Protein AF-A0A7S2CY25-F1 (afdb_monomer_lite)

Foldseek 3Di:
DDDDDDDDPPPPPPPPPPPPDQPQWAAALQPRDIDGVVCQVLFFWFAFQQGDIDGHPADVRLVVCVVPVLVFWDPDQDDDENDQAQPWTAALQPRDTDGAHGPVPWAWIAGHRHYIDTHPDVVSSVVCSVCVVVRGPDGGDNPPNDDPPPD

Secondary structure (DSSP, 8-state):
------------------------EEE-TTT--EEEHHHHTTS-EEEETTS-EEE-SSHHHHHHHHH-SGGGB-SS--S-----TT-EEE-TTT--EEE---GGG-EEEEBGGG-EEEESSHHHHHHHHHSGGGGEEE---GGG-------

Structure (mmCIF, N/CA/C/O backbone):
data_AF-A0A7S2CY25-F1
#
_entry.id   AF-A0A7S2CY25-F1
#
loop_
_atom_site.group_PDB
_atom_site.id
_atom_site.type_symbol
_atom_site.label_atom_id
_atom_site.label_alt_id
_atom_site.label_comp_id
_atom_site.label_asym_id
_atom_site.label_entity_id
_atom_site.label_seq_id
_atom_site.pdbx_PDB_ins_code
_atom_site.Cartn_x
_atom_site.Cartn_y
_atom_site.Cartn_z
_atom_site.occupancy
_atom_site.B_iso_or_equiv
_atom_site.auth_seq_id
_atom_site.auth_comp_id
_atom_site.auth_asym_id
_atom_site.auth_atom_id
_atom_site.pdbx_PDB_model_num
ATOM 1 N N . MET A 1 1 ? 62.016 34.136 18.792 1.00 38.91 1 MET A N 1
ATOM 2 C CA . MET A 1 1 ? 61.450 33.101 19.682 1.00 38.91 1 MET A CA 1
ATOM 3 C C . MET A 1 1 ? 60.192 33.713 20.300 1.00 38.91 1 MET A C 1
ATOM 5 O O . MET A 1 1 ? 60.244 34.215 21.405 1.00 38.91 1 MET A O 1
ATOM 9 N N . SER A 1 2 ? 59.205 34.092 19.483 1.00 43.72 2 SER A N 1
ATOM 10 C CA . SER A 1 2 ? 58.133 33.248 18.914 1.00 43.72 2 SER A CA 1
ATOM 11 C C . SER A 1 2 ? 57.082 32.932 19.983 1.00 43.72 2 SER A C 1
ATOM 13 O O . SER A 1 2 ? 57.141 31.878 20.600 1.00 43.72 2 SER A O 1
ATOM 15 N N . GLY A 1 3 ? 56.188 33.899 20.226 1.00 38.41 3 GLY A N 1
ATOM 16 C CA . GLY A 1 3 ? 55.086 33.815 21.185 1.00 38.41 3 GLY A CA 1
ATOM 17 C C . GLY A 1 3 ? 53.755 33.508 20.496 1.00 38.41 3 GLY A C 1
ATOM 18 O O . GLY A 1 3 ? 53.301 34.264 19.639 1.00 38.41 3 GLY A O 1
ATOM 19 N N . ASP A 1 4 ? 53.204 32.360 20.872 1.00 47.06 4 ASP A N 1
ATOM 20 C CA . ASP A 1 4 ? 51.793 31.993 21.040 1.00 47.06 4 ASP A CA 1
ATOM 21 C C . ASP A 1 4 ? 50.726 32.716 20.199 1.00 47.06 4 ASP A C 1
ATOM 23 O O . ASP A 1 4 ? 50.048 33.642 20.655 1.00 47.06 4 ASP A O 1
ATOM 27 N N . LEU A 1 5 ? 50.471 32.189 18.995 1.00 44.16 5 LEU A N 1
ATOM 28 C CA . LEU A 1 5 ? 49.230 32.458 18.272 1.00 44.16 5 LEU A CA 1
ATOM 29 C C . LEU A 1 5 ? 48.156 31.457 18.716 1.00 44.16 5 LEU A C 1
ATOM 31 O O . LEU A 1 5 ? 48.218 30.258 18.446 1.00 44.16 5 LEU A O 1
ATOM 35 N N . ARG A 1 6 ? 47.194 31.997 19.459 1.00 47.72 6 ARG A N 1
ATOM 36 C CA . ARG A 1 6 ? 46.070 31.312 20.092 1.00 47.72 6 ARG A CA 1
ATOM 37 C C . ARG A 1 6 ? 45.224 30.540 19.079 1.00 47.72 6 ARG A C 1
ATOM 39 O O . ARG A 1 6 ? 44.933 31.008 17.983 1.00 47.72 6 ARG A O 1
ATOM 46 N N . ALA A 1 7 ? 44.808 29.367 19.538 1.00 46.19 7 ALA A N 1
ATOM 47 C CA . ALA A 1 7 ? 43.938 28.407 18.890 1.00 46.19 7 ALA A CA 1
ATOM 48 C C . ALA A 1 7 ? 42.680 29.023 18.254 1.00 46.19 7 ALA A C 1
ATOM 50 O O . ALA A 1 7 ? 41.879 29.665 18.931 1.00 46.19 7 ALA A O 1
ATOM 51 N N . LEU A 1 8 ? 42.450 28.696 16.982 1.00 43.62 8 LEU A N 1
ATOM 52 C CA . LEU A 1 8 ? 41.109 28.565 16.419 1.00 43.62 8 LEU A CA 1
ATOM 53 C C . LEU A 1 8 ? 40.929 27.106 15.991 1.00 43.62 8 LEU A C 1
ATOM 55 O O . LEU A 1 8 ? 41.288 26.706 14.887 1.00 43.62 8 LEU A O 1
ATOM 59 N N . VAL A 1 9 ? 40.380 26.297 16.894 1.00 41.22 9 VAL A N 1
ATOM 60 C CA . VAL A 1 9 ? 39.799 25.001 16.539 1.00 41.22 9 VAL A CA 1
ATOM 61 C C . VAL A 1 9 ? 38.407 25.300 15.983 1.00 41.22 9 VAL A C 1
ATOM 63 O O . VAL A 1 9 ? 37.452 25.454 16.741 1.00 41.22 9 VAL A O 1
ATOM 66 N N . LEU A 1 10 ? 38.285 25.439 14.658 1.00 45.78 10 LEU A N 1
ATOM 67 C CA . LEU A 1 10 ? 36.980 25.378 13.998 1.00 45.78 10 LEU A CA 1
ATOM 68 C C . LEU A 1 10 ? 36.515 23.917 14.009 1.00 45.78 10 LEU A C 1
ATOM 70 O O . LEU A 1 10 ? 36.853 23.133 13.125 1.00 45.78 10 LEU A O 1
ATOM 74 N N . ALA A 1 11 ? 35.734 23.550 15.021 1.00 52.34 11 ALA A N 1
ATOM 75 C CA . ALA A 1 11 ? 34.939 22.332 14.991 1.00 52.34 11 ALA A CA 1
ATOM 76 C C . ALA A 1 11 ? 33.768 22.542 14.016 1.00 52.34 11 ALA A C 1
ATOM 78 O O . ALA A 1 11 ? 32.742 23.125 14.365 1.00 52.34 11 ALA A O 1
ATOM 79 N N . ALA A 1 12 ? 33.936 22.095 12.771 1.00 52.88 12 ALA A N 1
ATOM 80 C CA . ALA A 1 12 ? 32.846 21.980 11.812 1.00 52.88 12 ALA A CA 1
ATOM 81 C C . ALA A 1 12 ? 31.935 20.822 12.243 1.00 52.88 12 ALA A C 1
ATOM 83 O O . ALA A 1 12 ? 32.193 19.655 11.947 1.00 52.88 12 ALA A O 1
ATOM 84 N N . VAL A 1 13 ? 30.876 21.142 12.985 1.00 52.03 13 VAL A N 1
ATOM 85 C CA . VAL A 1 13 ? 29.804 20.193 13.286 1.00 52.03 13 VAL A CA 1
ATOM 86 C C . VAL A 1 13 ? 28.979 20.045 12.009 1.00 52.03 13 VAL A C 1
ATOM 88 O O . VAL A 1 13 ? 28.122 20.875 11.708 1.00 52.03 13 VAL A O 1
ATOM 91 N N . ILE A 1 14 ? 29.281 19.021 11.209 1.00 57.94 14 ILE A N 1
ATOM 92 C CA . ILE A 1 14 ? 28.450 18.632 10.067 1.00 57.94 14 ILE A CA 1
ATOM 93 C C . ILE A 1 14 ? 27.156 18.057 10.649 1.00 57.94 14 ILE A C 1
ATOM 95 O O . ILE A 1 14 ? 27.073 16.883 11.007 1.00 57.94 14 ILE A O 1
ATOM 99 N N . GLY A 1 15 ? 26.155 18.920 10.805 1.00 45.75 15 GLY A N 1
ATOM 100 C CA . GLY A 1 15 ? 24.792 18.510 11.101 1.00 45.75 15 GLY A CA 1
ATOM 101 C C . GLY A 1 15 ? 24.239 17.740 9.908 1.00 45.75 15 GLY A C 1
ATOM 102 O O . GLY A 1 15 ? 23.987 18.319 8.853 1.00 45.75 15 GLY A O 1
ATOM 103 N N . VAL A 1 16 ? 24.049 16.432 10.067 1.00 47.84 16 VAL A N 1
ATOM 104 C CA . VAL A 1 16 ? 23.266 15.630 9.126 1.00 47.84 16 VAL A CA 1
ATOM 105 C C . VAL A 1 16 ? 21.807 16.030 9.319 1.00 47.84 16 VAL A C 1
ATOM 107 O O . VAL A 1 16 ? 21.123 15.544 10.218 1.00 47.84 16 VAL A O 1
ATOM 110 N N . ALA A 1 17 ? 21.338 16.967 8.499 1.00 44.78 17 ALA A N 1
ATOM 111 C CA . ALA A 1 17 ? 19.923 17.259 8.376 1.00 44.78 17 ALA A CA 1
ATOM 112 C C . ALA A 1 17 ? 19.249 16.044 7.725 1.00 44.78 17 ALA A C 1
ATOM 114 O O . ALA A 1 17 ? 19.304 15.860 6.510 1.00 44.78 17 ALA A O 1
ATOM 115 N N . ALA A 1 18 ? 18.628 15.192 8.541 1.00 41.91 18 ALA A N 1
ATOM 116 C CA . ALA A 1 18 ? 17.629 14.253 8.060 1.00 41.91 18 ALA A CA 1
ATOM 117 C C . ALA A 1 18 ? 16.462 15.082 7.512 1.00 41.91 18 ALA A C 1
ATOM 119 O O . ALA A 1 18 ? 15.620 15.575 8.264 1.00 41.91 18 ALA A O 1
ATOM 120 N N . ALA A 1 19 ? 16.455 15.297 6.198 1.00 37.28 19 ALA A N 1
ATOM 121 C CA . ALA A 1 19 ? 15.322 15.876 5.508 1.00 37.28 19 ALA A CA 1
ATOM 122 C C . ALA A 1 19 ? 14.128 14.931 5.692 1.00 37.28 19 ALA A C 1
ATOM 124 O O . ALA A 1 19 ? 14.025 13.895 5.037 1.00 37.28 19 ALA A O 1
ATOM 125 N N . ALA A 1 20 ? 13.224 15.291 6.600 1.00 39.16 20 ALA A N 1
ATOM 126 C CA . ALA A 1 20 ? 11.864 14.778 6.630 1.00 39.16 20 ALA A CA 1
ATOM 127 C C . ALA A 1 20 ? 11.131 15.332 5.397 1.00 39.16 20 ALA A C 1
ATOM 129 O O . ALA A 1 20 ? 10.371 16.295 5.476 1.00 39.16 20 ALA A O 1
ATOM 130 N N . GLY A 1 21 ? 11.458 14.783 4.227 1.00 38.16 21 GLY A N 1
ATOM 131 C CA . GLY A 1 21 ? 10.812 15.122 2.970 1.00 38.16 21 GLY A CA 1
ATOM 132 C C . GLY A 1 21 ? 9.381 14.602 2.976 1.00 38.16 21 GLY A C 1
ATOM 133 O O . GLY A 1 21 ? 9.131 13.443 3.305 1.00 38.16 21 GLY A O 1
ATOM 134 N N . SER A 1 22 ? 8.431 15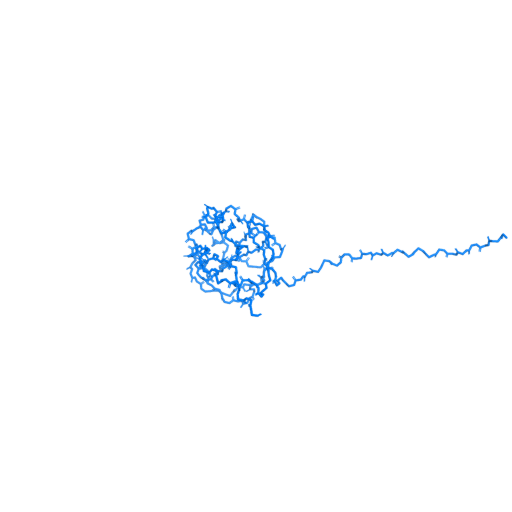.453 2.600 1.00 45.25 22 SER A N 1
ATOM 135 C CA . SER A 1 22 ? 7.139 15.018 2.072 1.00 45.25 22 SER A CA 1
ATOM 136 C C . SER A 1 22 ? 7.405 14.009 0.968 1.00 45.25 22 SER A C 1
ATOM 138 O O . SER A 1 22 ? 8.038 14.350 -0.028 1.00 45.25 22 SER A O 1
ATOM 140 N N . VAL A 1 23 ? 6.986 12.765 1.162 1.00 52.84 23 VAL A N 1
ATOM 141 C CA . VAL A 1 23 ? 7.374 11.700 0.241 1.00 52.84 23 VAL A CA 1
ATOM 142 C C . VAL A 1 23 ? 6.529 11.740 -1.012 1.00 52.84 23 VAL A C 1
ATOM 144 O O . VAL A 1 23 ? 5.470 11.134 -1.128 1.00 52.84 23 VAL A O 1
ATOM 147 N N . SER A 1 24 ? 7.047 12.518 -1.953 1.00 60.12 24 SER A N 1
ATOM 148 C CA . SER A 1 24 ? 6.731 12.489 -3.376 1.00 60.12 24 SER A CA 1
ATOM 149 C C . SER A 1 24 ? 7.210 11.208 -4.056 1.00 60.12 24 SER A C 1
ATOM 151 O O . SER A 1 24 ? 7.001 11.053 -5.256 1.00 60.12 24 SER A O 1
ATOM 153 N N . ASP A 1 25 ? 7.865 10.327 -3.298 1.00 79.69 25 ASP A N 1
ATOM 154 C CA . ASP A 1 25 ? 8.584 9.175 -3.794 1.00 79.69 25 ASP A CA 1
ATOM 155 C C . ASP A 1 25 ? 8.004 7.905 -3.166 1.00 79.69 25 ASP A C 1
ATOM 157 O O . ASP A 1 25 ? 7.832 7.785 -1.950 1.00 79.69 25 ASP A O 1
ATOM 161 N N . TRP A 1 26 ? 7.698 6.944 -4.023 1.00 86.88 26 TRP A N 1
ATOM 162 C CA . TRP A 1 26 ? 7.213 5.617 -3.688 1.00 86.88 26 TRP A CA 1
ATOM 163 C C . TRP A 1 26 ? 8.283 4.599 -4.057 1.00 86.88 26 TRP A C 1
ATOM 165 O O . TRP A 1 26 ? 9.076 4.819 -4.967 1.00 86.88 26 TRP A O 1
ATOM 175 N N . GLN A 1 27 ? 8.284 3.455 -3.381 1.00 90.44 27 GLN A N 1
ATOM 176 C CA . GLN A 1 27 ? 9.248 2.397 -3.654 1.00 90.44 27 GLN A CA 1
ATOM 177 C C . GLN A 1 27 ? 8.564 1.064 -3.929 1.00 90.44 27 GLN A C 1
ATOM 179 O O . GLN A 1 27 ? 7.564 0.708 -3.297 1.00 90.44 27 GLN A O 1
ATOM 184 N N . CYS A 1 28 ? 9.111 0.305 -4.876 1.00 91.69 28 CYS A N 1
ATOM 185 C CA . CYS A 1 28 ? 8.579 -0.997 -5.246 1.00 91.69 28 CYS A CA 1
ATOM 186 C C . CYS A 1 28 ? 8.726 -1.982 -4.071 1.00 91.69 28 CYS A C 1
ATOM 188 O O . CYS A 1 28 ? 9.850 -2.204 -3.624 1.00 91.69 28 CYS A O 1
ATOM 190 N N . PRO A 1 29 ? 7.655 -2.678 -3.646 1.00 92.69 29 PRO A N 1
ATOM 191 C CA . PRO A 1 29 ? 7.714 -3.657 -2.558 1.00 92.69 29 PRO A CA 1
ATOM 192 C C . PRO A 1 29 ? 8.653 -4.838 -2.796 1.00 92.69 29 PRO A C 1
ATOM 194 O O . PRO A 1 29 ? 9.059 -5.517 -1.857 1.00 92.69 29 PRO A O 1
ATOM 197 N N . VAL A 1 30 ? 8.948 -5.125 -4.063 1.00 93.56 30 VAL A N 1
ATOM 198 C CA . VAL A 1 30 ? 9.695 -6.317 -4.466 1.00 93.56 30 VAL A CA 1
ATOM 199 C C . VAL A 1 30 ? 11.194 -6.044 -4.549 1.00 93.56 30 VAL A C 1
ATOM 201 O O . VAL A 1 30 ? 11.981 -6.912 -4.179 1.00 93.56 30 VAL A O 1
ATOM 204 N N . CYS A 1 31 ? 11.594 -4.880 -5.067 1.00 90.75 31 CYS A N 1
ATOM 205 C CA . CYS A 1 31 ? 12.996 -4.568 -5.367 1.00 90.75 31 CYS A CA 1
ATOM 206 C C . CYS A 1 31 ? 13.501 -3.243 -4.780 1.00 90.75 31 CYS A C 1
ATOM 208 O O . CYS A 1 31 ? 14.680 -2.942 -4.934 1.00 90.75 31 CYS A O 1
ATOM 210 N N . GLY A 1 32 ? 12.640 -2.435 -4.155 1.00 89.56 32 GLY A N 1
ATOM 211 C CA . GLY A 1 32 ? 13.011 -1.137 -3.587 1.00 89.56 32 GLY A CA 1
ATOM 212 C C . GLY A 1 32 ? 13.249 -0.020 -4.607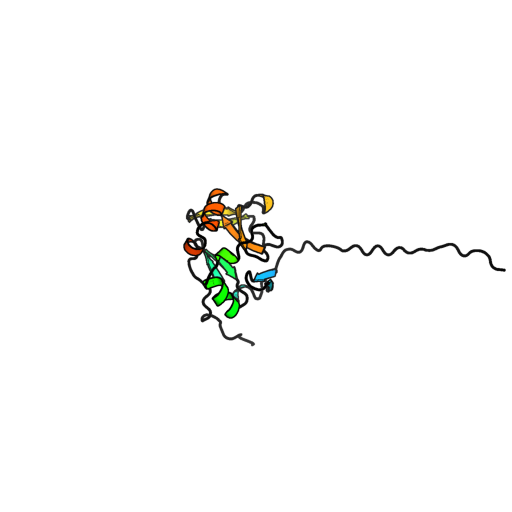 1.00 89.56 32 GLY A C 1
ATOM 213 O O . GLY A 1 32 ? 13.656 1.066 -4.209 1.00 89.56 32 GLY A O 1
ATOM 214 N N . MET A 1 33 ? 12.990 -0.248 -5.902 1.00 88.44 33 MET A N 1
ATOM 215 C CA . MET A 1 33 ? 13.081 0.797 -6.930 1.00 88.44 33 MET A CA 1
ATOM 216 C C . MET A 1 33 ? 12.199 1.988 -6.556 1.00 88.44 33 MET A C 1
ATOM 218 O O . MET A 1 33 ? 11.001 1.806 -6.346 1.00 88.44 33 MET A O 1
ATOM 222 N N . THR A 1 34 ? 12.790 3.180 -6.512 1.00 88.31 34 THR A N 1
ATOM 223 C CA . THR A 1 34 ? 12.093 4.437 -6.228 1.00 88.31 34 THR A CA 1
ATOM 224 C C . THR A 1 34 ? 11.491 5.031 -7.501 1.00 88.31 34 THR A C 1
ATOM 226 O O . THR A 1 34 ? 12.140 5.060 -8.544 1.00 88.31 34 THR A O 1
ATOM 229 N N . PHE A 1 35 ? 10.271 5.541 -7.406 1.00 84.75 35 PHE A N 1
ATOM 230 C CA . PHE A 1 35 ? 9.568 6.295 -8.441 1.00 84.75 35 PHE A CA 1
ATOM 231 C C . PHE A 1 35 ? 8.894 7.508 -7.804 1.00 84.75 35 PHE A C 1
ATOM 233 O O . PHE A 1 35 ? 8.562 7.491 -6.623 1.00 84.75 35 PHE A O 1
ATOM 240 N N . ASN A 1 36 ? 8.715 8.568 -8.582 1.00 84.44 36 ASN A N 1
ATOM 241 C CA . ASN A 1 36 ? 8.140 9.823 -8.109 1.00 84.44 36 ASN A CA 1
ATOM 242 C C . ASN A 1 36 ? 6.705 9.989 -8.627 1.00 84.44 36 ASN A C 1
ATOM 244 O O . ASN A 1 36 ? 6.183 9.131 -9.340 1.00 84.44 36 ASN A O 1
ATOM 248 N N . ALA A 1 37 ? 6.066 11.109 -8.292 1.00 82.19 37 ALA A N 1
ATOM 249 C CA . ALA A 1 37 ? 4.672 11.356 -8.668 1.00 82.19 37 ALA A CA 1
ATOM 250 C C . ALA A 1 37 ? 4.468 11.388 -10.185 1.00 82.19 37 ALA A C 1
ATOM 252 O O . ALA A 1 37 ? 3.454 10.900 -10.673 1.00 82.19 37 ALA A O 1
ATOM 253 N N . SER A 1 38 ? 5.451 11.898 -10.928 1.00 81.38 38 SER A N 1
ATOM 254 C CA . SER A 1 38 ? 5.402 11.990 -12.388 1.00 81.38 38 SER A CA 1
ATOM 255 C C . SER A 1 38 ? 5.510 10.633 -13.082 1.00 81.38 38 SER A C 1
ATOM 257 O O . SER A 1 38 ? 5.144 10.527 -14.248 1.00 81.38 38 SER A O 1
ATOM 259 N N . SER A 1 39 ? 6.026 9.606 -12.400 1.00 78.50 39 SER A N 1
ATOM 260 C CA . SER A 1 39 ? 6.154 8.257 -12.955 1.00 78.50 39 SER A CA 1
ATOM 261 C C . SER A 1 39 ? 5.262 7.219 -12.281 1.00 78.50 39 SER A C 1
ATOM 263 O O . SER A 1 39 ? 5.209 6.096 -12.771 1.00 78.50 39 SER A O 1
ATOM 265 N N . TYR A 1 40 ? 4.538 7.559 -11.207 1.00 82.19 40 TYR A N 1
ATOM 266 C CA . TYR A 1 40 ? 3.711 6.616 -10.445 1.00 82.19 40 TYR A CA 1
ATOM 267 C C . TYR A 1 40 ? 2.710 5.865 -11.332 1.00 82.19 40 TYR A C 1
ATOM 269 O O . TYR A 1 40 ? 2.722 4.637 -11.327 1.00 82.19 40 TYR A O 1
ATOM 277 N N . ASP A 1 41 ? 1.929 6.595 -12.133 1.00 81.81 41 ASP A N 1
ATOM 278 C CA . ASP A 1 41 ? 0.865 6.035 -12.984 1.00 81.81 41 ASP A CA 1
ATOM 279 C C . ASP A 1 41 ? 1.396 5.240 -14.192 1.00 81.81 41 ASP A C 1
ATOM 281 O O . ASP A 1 41 ? 0.670 4.444 -14.785 1.00 81.81 41 ASP A O 1
ATOM 285 N N . SER A 1 42 ? 2.670 5.429 -14.555 1.00 81.38 42 SER A N 1
ATOM 286 C CA . SER A 1 42 ? 3.330 4.693 -15.644 1.00 81.38 42 SER A CA 1
ATOM 287 C C . SER A 1 42 ? 3.805 3.300 -15.220 1.00 81.38 42 SER A C 1
ATOM 289 O O . SER A 1 42 ? 4.289 2.531 -16.051 1.00 81.38 42 SER A O 1
ATOM 291 N N . HIS A 1 43 ? 3.712 2.971 -13.930 1.00 85.06 43 HIS A N 1
ATOM 292 C CA . HIS A 1 43 ? 4.113 1.677 -13.397 1.00 85.06 43 HIS A CA 1
ATOM 293 C C . HIS A 1 43 ? 2.912 0.734 -13.258 1.00 85.06 43 HIS A C 1
ATOM 295 O O . HIS A 1 43 ? 1.788 1.164 -13.014 1.00 85.06 43 HIS A O 1
ATOM 301 N N . PRO A 1 44 ? 3.120 -0.588 -13.352 1.00 87.06 44 PRO A N 1
ATOM 302 C CA . PRO A 1 44 ? 2.043 -1.541 -13.144 1.00 87.06 44 PRO A CA 1
ATOM 303 C C . PRO A 1 44 ? 1.508 -1.481 -11.703 1.00 87.06 44 PRO A C 1
ATOM 305 O O . PRO A 1 44 ? 2.270 -1.559 -10.735 1.00 87.06 44 PRO A O 1
ATOM 308 N N . HIS A 1 45 ? 0.183 -1.399 -11.554 1.00 89.06 45 HIS A N 1
ATOM 309 C CA . HIS A 1 45 ? -0.480 -1.263 -10.255 1.00 89.06 45 HIS A CA 1
ATOM 310 C C . HIS A 1 45 ? -1.203 -2.528 -9.804 1.00 89.06 45 HIS A C 1
ATOM 312 O O . HIS A 1 45 ? -1.927 -3.162 -10.567 1.00 89.06 45 HIS A O 1
ATOM 318 N N . VAL A 1 46 ? -1.100 -2.828 -8.510 1.00 92.12 46 VAL A N 1
ATOM 319 C CA . VAL A 1 46 ? -2.044 -3.728 -7.839 1.00 92.12 46 VAL A CA 1
ATOM 320 C C . VAL A 1 46 ? -3.235 -2.885 -7.401 1.00 92.12 46 VAL A C 1
ATOM 322 O O . VAL A 1 46 ? -3.059 -1.894 -6.689 1.00 92.12 46 VAL A O 1
ATOM 325 N N . VAL A 1 47 ? -4.444 -3.278 -7.794 1.00 92.25 47 VAL A N 1
ATOM 326 C CA . VAL A 1 47 ? -5.684 -2.598 -7.409 1.00 92.25 47 VAL A CA 1
ATOM 327 C C . VAL A 1 47 ? -6.371 -3.391 -6.314 1.00 92.25 47 VAL A C 1
ATOM 329 O O . VAL A 1 47 ? -6.717 -4.558 -6.500 1.00 92.25 47 VAL A O 1
ATOM 332 N N . PHE A 1 48 ? -6.628 -2.742 -5.187 1.00 93.38 48 PHE A N 1
ATOM 333 C CA . PHE A 1 48 ? -7.380 -3.309 -4.077 1.00 93.38 48 PHE A CA 1
ATOM 334 C C . PHE A 1 48 ? -8.868 -2.974 -4.189 1.00 93.38 48 PHE A C 1
ATOM 336 O O . PHE A 1 48 ? -9.284 -1.999 -4.830 1.00 93.38 48 PHE A O 1
ATOM 343 N N . VAL A 1 49 ? -9.695 -3.778 -3.524 1.00 91.12 49 VAL A N 1
ATOM 344 C CA . VAL A 1 49 ? -11.091 -3.420 -3.252 1.00 91.12 49 VAL A CA 1
ATOM 345 C C . VAL A 1 49 ? -11.123 -2.025 -2.609 1.00 91.12 49 VAL A C 1
ATOM 347 O O . VAL A 1 49 ? -10.259 -1.668 -1.814 1.00 91.12 49 VAL A O 1
ATOM 350 N N . GLY A 1 50 ? -12.074 -1.184 -3.015 1.00 89.00 50 GLY A N 1
ATOM 351 C CA . GLY A 1 50 ? -12.094 0.224 -2.606 1.00 89.00 50 GLY A CA 1
ATOM 352 C C . GLY A 1 50 ? -11.191 1.155 -3.431 1.00 89.00 50 GLY A C 1
ATOM 353 O O . GLY A 1 50 ? -11.109 2.339 -3.108 1.00 89.00 50 GLY A O 1
ATOM 354 N N . ARG A 1 51 ? -10.586 0.655 -4.524 1.00 89.75 51 ARG A N 1
ATOM 355 C CA . ARG A 1 51 ? -9.800 1.411 -5.529 1.00 89.75 51 ARG A CA 1
ATOM 356 C C . ARG A 1 51 ? -8.482 2.003 -5.025 1.00 89.75 51 ARG A C 1
ATOM 358 O O . ARG A 1 51 ? -7.909 2.861 -5.686 1.00 89.75 51 ARG A O 1
ATOM 365 N N . GLN A 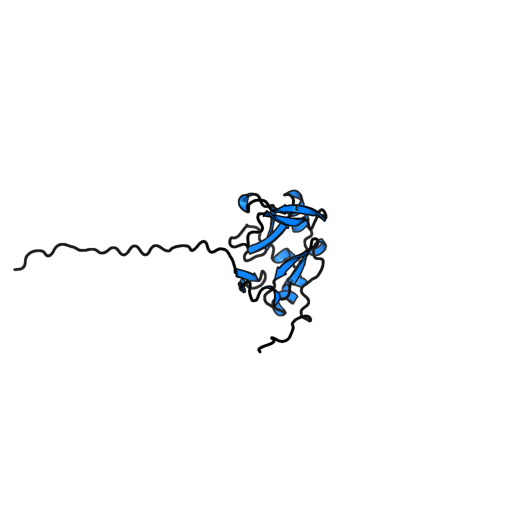1 52 ? -7.991 1.551 -3.877 1.00 92.88 52 GLN A N 1
ATOM 366 C CA . GLN A 1 52 ? -6.636 1.884 -3.449 1.00 92.88 52 GLN A CA 1
ATOM 367 C C . GLN A 1 52 ? -5.627 1.079 -4.271 1.00 92.88 52 GLN A C 1
ATOM 369 O O . GLN A 1 52 ? -5.908 -0.060 -4.649 1.00 92.88 52 GLN A O 1
ATOM 374 N N . THR A 1 53 ? -4.465 1.661 -4.547 1.00 92.25 53 THR A N 1
ATOM 375 C CA . THR A 1 53 ? -3.437 1.054 -5.396 1.00 92.25 53 THR A CA 1
ATOM 376 C C . THR A 1 53 ? -2.059 1.120 -4.750 1.00 92.25 53 THR A C 1
ATOM 378 O O . THR A 1 53 ? -1.774 1.998 -3.934 1.00 92.25 53 THR A O 1
ATOM 381 N N . ILE A 1 54 ? -1.198 0.176 -5.128 1.00 91.88 54 ILE A N 1
ATOM 382 C CA . ILE A 1 54 ? 0.260 0.274 -4.959 1.00 91.88 54 ILE A CA 1
ATOM 383 C C . ILE A 1 54 ? 0.904 0.075 -6.327 1.00 91.88 54 ILE A C 1
ATOM 385 O O . ILE A 1 54 ? 0.380 -0.692 -7.138 1.00 91.88 54 ILE A O 1
ATOM 389 N N . ALA A 1 55 ? 2.020 0.747 -6.595 1.00 90.81 55 ALA A N 1
ATOM 390 C CA . ALA A 1 55 ? 2.759 0.564 -7.842 1.00 90.81 55 ALA A CA 1
ATOM 391 C C . ALA A 1 55 ? 3.904 -0.438 -7.672 1.00 90.81 55 ALA A C 1
ATOM 393 O O . ALA A 1 55 ? 4.519 -0.550 -6.604 1.00 90.81 55 ALA A O 1
ATOM 394 N N . ILE A 1 56 ? 4.197 -1.167 -8.739 1.00 91.56 56 ILE A N 1
ATOM 395 C CA . ILE A 1 56 ? 5.255 -2.166 -8.821 1.00 91.56 56 ILE A CA 1
ATOM 396 C C . ILE A 1 56 ? 6.259 -1.706 -9.879 1.00 91.56 56 ILE A C 1
ATOM 398 O O . ILE A 1 56 ? 5.866 -1.263 -10.943 1.00 91.56 56 ILE A O 1
ATOM 402 N N . GLY A 1 57 ? 7.561 -1.843 -9.625 1.00 87.81 57 GLY A N 1
ATOM 403 C CA . GLY A 1 57 ? 8.629 -1.286 -10.469 1.00 87.81 57 GLY A CA 1
ATOM 404 C C . GLY A 1 57 ? 8.801 -1.910 -11.865 1.00 87.81 57 GLY A C 1
ATOM 405 O O . GLY A 1 57 ? 9.853 -1.738 -12.462 1.00 87.81 57 GLY A O 1
ATOM 406 N N . GLY A 1 58 ? 7.837 -2.691 -12.368 1.00 85.31 58 GLY A N 1
ATOM 407 C CA . GLY A 1 58 ? 7.876 -3.301 -13.704 1.00 85.31 58 GLY A CA 1
ATOM 408 C C . GLY A 1 58 ? 7.500 -4.786 -13.739 1.00 85.31 58 GLY A C 1
ATOM 409 O O . GLY A 1 58 ? 7.197 -5.395 -12.709 1.00 85.31 58 GLY A O 1
ATOM 410 N N . GLU A 1 59 ? 7.546 -5.386 -14.932 1.00 83.00 59 GLU A N 1
ATOM 411 C CA . GLU A 1 59 ? 7.028 -6.737 -15.215 1.00 83.00 59 GLU A CA 1
ATOM 412 C C . GLU A 1 59 ? 7.659 -7.838 -14.352 1.00 83.00 59 GLU A C 1
ATOM 414 O O . GLU A 1 59 ? 6.956 -8.663 -13.768 1.00 83.00 59 GLU A O 1
ATOM 419 N N . GLY A 1 60 ? 8.988 -7.834 -14.209 1.00 87.19 60 GLY A N 1
ATOM 420 C CA . GLY A 1 60 ? 9.691 -8.836 -13.401 1.00 87.19 60 GLY A CA 1
ATOM 421 C C . GLY A 1 60 ? 9.310 -8.773 -11.918 1.00 87.19 60 GLY A C 1
ATOM 422 O O . GLY A 1 60 ? 9.258 -9.801 -11.237 1.00 87.19 60 GLY A O 1
ATOM 423 N N . CYS A 1 61 ? 8.997 -7.577 -11.414 1.00 91.25 61 CYS A N 1
ATOM 424 C CA . CYS A 1 61 ? 8.496 -7.397 -10.055 1.00 91.25 61 CYS A CA 1
ATOM 425 C C . CYS A 1 61 ? 7.015 -7.772 -9.955 1.00 91.25 61 CYS A C 1
ATOM 427 O O . CYS A 1 61 ? 6.631 -8.422 -8.985 1.00 91.25 61 CYS A O 1
ATOM 429 N N . ALA A 1 62 ? 6.207 -7.452 -10.970 1.00 89.75 62 ALA A N 1
ATOM 430 C CA . ALA A 1 62 ? 4.801 -7.842 -11.040 1.00 89.75 62 ALA A CA 1
ATOM 431 C C . ALA A 1 62 ? 4.649 -9.369 -11.019 1.00 89.75 62 ALA A C 1
ATOM 433 O O . ALA A 1 62 ? 3.894 -9.901 -10.211 1.00 89.75 62 ALA A O 1
ATOM 434 N N . ALA A 1 63 ? 5.444 -10.096 -11.808 1.00 89.56 63 ALA A N 1
ATOM 435 C CA . ALA A 1 63 ? 5.429 -11.557 -11.823 1.00 89.56 63 ALA A CA 1
ATOM 436 C C . ALA A 1 63 ? 5.792 -12.170 -10.458 1.00 89.56 63 ALA A C 1
ATOM 438 O O . ALA A 1 63 ? 5.199 -13.168 -10.049 1.00 89.56 63 ALA A O 1
ATOM 439 N N . LYS A 1 64 ? 6.754 -11.579 -9.736 1.00 91.25 64 LYS A N 1
ATOM 440 C CA . LYS A 1 64 ? 7.130 -12.019 -8.382 1.00 91.25 64 LYS A CA 1
ATOM 441 C C . LYS A 1 64 ? 6.039 -11.707 -7.358 1.00 91.25 64 LYS A C 1
ATOM 443 O O . LYS A 1 64 ? 5.693 -12.583 -6.571 1.00 91.25 64 LYS A O 1
ATOM 448 N N . PHE A 1 65 ? 5.471 -10.503 -7.408 1.00 92.31 65 PHE A N 1
ATOM 449 C CA . PHE A 1 65 ? 4.379 -10.092 -6.530 1.00 92.31 65 PHE A CA 1
ATOM 450 C C . PHE A 1 65 ? 3.140 -10.971 -6.727 1.00 92.31 65 PHE A C 1
ATOM 452 O O . PHE A 1 65 ? 2.584 -11.463 -5.756 1.00 92.31 65 PHE A O 1
ATOM 459 N N . ASN A 1 66 ? 2.757 -11.250 -7.974 1.00 90.00 66 ASN A N 1
ATOM 460 C CA . ASN A 1 66 ? 1.571 -12.045 -8.304 1.00 90.00 66 ASN A CA 1
ATOM 461 C C . ASN A 1 66 ? 1.646 -13.494 -7.798 1.00 90.00 66 ASN A C 1
ATOM 463 O O . ASN A 1 66 ? 0.605 -14.106 -7.573 1.00 90.00 66 ASN A O 1
ATOM 467 N N . LYS A 1 67 ? 2.854 -14.047 -7.619 1.00 92.06 67 LYS A N 1
ATOM 468 C CA . LYS A 1 67 ? 3.041 -15.398 -7.065 1.00 92.06 67 LYS A CA 1
ATOM 469 C C . LYS A 1 67 ? 2.718 -15.466 -5.577 1.00 92.06 67 LYS A C 1
ATOM 471 O O . LYS A 1 67 ? 2.121 -16.442 -5.141 1.00 92.06 67 LYS A O 1
ATOM 476 N N . ASP A 1 68 ? 3.142 -14.461 -4.817 1.00 92.44 68 ASP A N 1
ATOM 477 C CA . ASP A 1 68 ? 2.930 -14.403 -3.371 1.00 92.44 68 ASP A CA 1
ATOM 478 C C . ASP A 1 68 ? 2.945 -12.944 -2.872 1.00 92.44 68 ASP A C 1
ATOM 480 O O . ASP A 1 68 ? 3.986 -12.439 -2.439 1.00 92.44 68 ASP A O 1
ATOM 484 N N . PRO A 1 69 ? 1.799 -12.239 -2.939 1.00 92.56 69 PRO A N 1
ATOM 485 C CA . PRO A 1 69 ? 1.692 -10.849 -2.495 1.00 92.56 69 PRO A CA 1
ATOM 486 C C . PRO A 1 69 ? 1.992 -10.669 -1.003 1.00 92.56 69 PRO A C 1
ATOM 488 O O . PRO A 1 69 ? 2.576 -9.663 -0.594 1.00 92.56 69 PRO A O 1
ATOM 491 N N . SER A 1 70 ? 1.584 -11.644 -0.185 1.00 93.50 70 SER A N 1
ATOM 492 C CA . SER A 1 70 ? 1.659 -11.581 1.277 1.00 93.50 70 SER A CA 1
ATOM 493 C C . SER A 1 70 ? 3.100 -11.573 1.779 1.00 93.50 70 SER A C 1
ATOM 495 O O . SER A 1 70 ? 3.385 -10.934 2.789 1.00 93.50 70 SER A O 1
ATOM 497 N N . LYS A 1 71 ? 4.026 -12.196 1.040 1.00 94.56 71 LYS A N 1
ATOM 498 C CA . LYS A 1 71 ? 5.469 -12.168 1.327 1.00 94.56 71 LYS A CA 1
ATOM 499 C C . LYS A 1 71 ? 6.070 -10.758 1.376 1.00 94.56 71 LYS A C 1
ATOM 501 O O . LYS A 1 71 ? 7.126 -10.562 1.974 1.00 94.56 71 LYS A O 1
ATOM 506 N N . TYR A 1 72 ? 5.432 -9.788 0.728 1.00 94.00 72 TYR A N 1
ATOM 507 C CA . TYR A 1 72 ? 5.918 -8.410 0.655 1.00 94.00 72 TYR A CA 1
ATOM 508 C C . TYR A 1 72 ? 5.269 -7.487 1.683 1.00 94.00 72 TYR A C 1
ATOM 510 O O . TYR A 1 72 ? 5.521 -6.282 1.647 1.00 94.00 72 TYR A O 1
ATOM 518 N N . LEU A 1 73 ? 4.431 -8.017 2.577 1.00 94.06 73 LEU A N 1
ATOM 519 C CA . LEU A 1 73 ? 3.944 -7.266 3.725 1.00 94.06 73 LEU A CA 1
ATOM 520 C C . LEU A 1 73 ? 5.097 -6.994 4.687 1.00 94.06 73 LEU A C 1
ATOM 522 O O . LEU A 1 73 ? 5.911 -7.869 4.965 1.00 94.06 73 LEU A O 1
ATOM 526 N N . SER A 1 74 ? 5.138 -5.774 5.209 1.00 91.19 74 SER A N 1
ATOM 527 C CA . SER A 1 74 ? 6.080 -5.407 6.252 1.00 91.19 74 SER A CA 1
ATOM 528 C C . SER A 1 74 ? 5.469 -5.668 7.627 1.00 91.19 74 SER A C 1
ATOM 530 O O . SER A 1 74 ? 4.325 -5.283 7.911 1.00 91.19 74 SER A O 1
ATOM 532 N N . ASP A 1 75 ? 6.246 -6.308 8.496 1.00 83.62 75 ASP A N 1
ATOM 533 C CA . ASP A 1 75 ? 5.862 -6.540 9.890 1.00 83.62 75 ASP A CA 1
ATOM 534 C C . ASP A 1 75 ? 5.968 -5.268 10.738 1.00 83.62 75 ASP A C 1
ATOM 536 O O . ASP A 1 75 ? 5.220 -5.100 11.704 1.00 83.62 75 ASP A O 1
ATOM 540 N N . THR A 1 76 ? 6.827 -4.336 10.320 1.00 81.38 76 THR A N 1
ATOM 541 C CA . THR A 1 76 ? 7.072 -3.058 10.991 1.00 81.38 76 THR A CA 1
ATOM 542 C C . THR A 1 76 ? 6.657 -1.911 10.087 1.00 81.38 76 THR A C 1
ATOM 544 O O . THR A 1 76 ? 6.928 -1.925 8.891 1.00 81.38 76 THR A O 1
ATOM 547 N N . ALA A 1 77 ? 6.021 -0.886 10.655 1.00 78.88 77 ALA A N 1
ATOM 548 C CA . ALA A 1 77 ? 5.728 0.314 9.890 1.00 78.88 77 ALA A CA 1
ATOM 549 C C . ALA A 1 77 ? 7.029 1.091 9.607 1.00 78.88 77 ALA A C 1
ATOM 551 O O . ALA A 1 77 ? 7.680 1.556 10.541 1.00 78.88 77 ALA A O 1
ATOM 552 N N . VAL A 1 78 ? 7.401 1.238 8.337 1.00 73.62 78 VAL A N 1
ATOM 553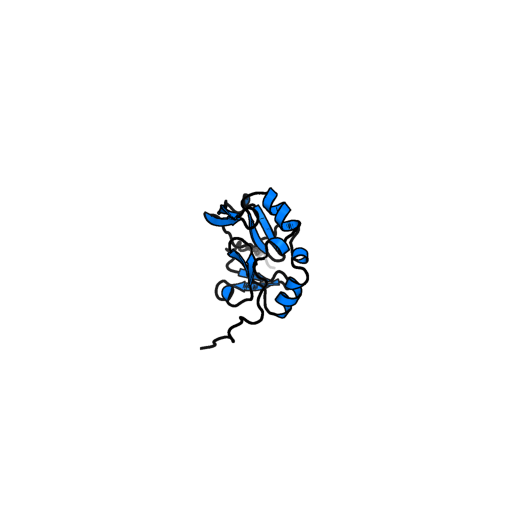 C CA . VAL A 1 78 ? 8.602 1.953 7.890 1.00 73.62 78 VAL A CA 1
ATOM 554 C C . VAL A 1 78 ? 8.191 3.282 7.261 1.00 73.62 78 VAL A C 1
ATOM 556 O O . VAL A 1 78 ? 7.320 3.330 6.392 1.00 73.62 78 VAL A O 1
ATOM 559 N N . ALA A 1 79 ? 8.802 4.378 7.702 1.00 66.38 79 ALA A N 1
ATOM 560 C CA . ALA A 1 79 ? 8.776 5.631 6.958 1.00 66.38 79 ALA A CA 1
ATOM 561 C C . ALA A 1 79 ? 9.854 5.578 5.859 1.00 66.38 79 ALA A C 1
ATOM 563 O O . ALA A 1 79 ? 10.942 5.065 6.117 1.00 66.38 79 ALA A O 1
ATOM 564 N N . PRO A 1 80 ? 9.600 6.120 4.662 1.00 65.25 80 PRO A N 1
ATOM 565 C CA . PRO A 1 80 ? 8.469 6.983 4.344 1.00 65.25 80 PRO A CA 1
ATOM 566 C C . PRO A 1 80 ? 7.225 6.287 3.768 1.00 65.25 80 PRO A C 1
ATOM 568 O O . PRO A 1 80 ? 7.322 5.282 3.072 1.00 65.25 80 PRO A O 1
ATOM 571 N N . ARG A 1 81 ? 6.044 6.884 3.988 1.00 75.31 81 ARG A N 1
ATOM 572 C CA . ARG A 1 81 ? 4.818 6.563 3.239 1.00 75.31 81 ARG A CA 1
ATOM 573 C C . ARG A 1 81 ? 4.064 7.837 2.850 1.00 75.31 81 ARG A C 1
ATOM 575 O O . ARG A 1 81 ? 4.028 8.764 3.662 1.00 75.31 81 ARG A O 1
ATOM 582 N N . PRO A 1 82 ? 3.440 7.896 1.663 1.00 75.44 82 PRO A N 1
ATOM 583 C CA . PRO A 1 82 ? 2.602 9.028 1.291 1.00 75.44 82 PRO A CA 1
ATOM 584 C C . PRO A 1 82 ? 1.439 9.165 2.268 1.00 75.44 82 PRO A C 1
ATOM 586 O O . PRO A 1 82 ? 0.655 8.229 2.441 1.00 75.44 82 PRO A O 1
ATOM 589 N N . SER A 1 83 ? 1.323 10.335 2.894 1.00 85.38 83 SER A N 1
ATOM 590 C CA . SER A 1 83 ? 0.202 10.627 3.781 1.00 85.38 83 SER A CA 1
ATOM 591 C C . SER A 1 83 ? -1.113 10.597 3.007 1.00 85.38 83 SER A C 1
ATOM 593 O O . SER A 1 83 ? -1.227 11.128 1.898 1.00 85.38 83 SER A O 1
ATOM 595 N N . ARG A 1 84 ? -2.133 9.995 3.617 1.00 89.94 84 ARG A N 1
ATOM 596 C CA . ARG A 1 84 ? -3.517 10.026 3.125 1.00 89.94 84 ARG A CA 1
ATOM 597 C C . ARG A 1 84 ? -4.446 10.779 4.071 1.00 89.94 84 ARG A C 1
ATOM 599 O O . ARG A 1 84 ? -5.652 10.760 3.850 1.00 89.94 84 ARG A O 1
ATOM 606 N N . ALA A 1 85 ? -3.913 11.436 5.103 1.00 92.12 85 ALA A N 1
ATOM 607 C CA . ALA A 1 85 ? -4.711 12.131 6.106 1.00 92.12 85 ALA A CA 1
ATOM 608 C C . ALA A 1 85 ? -5.701 13.120 5.460 1.00 92.12 85 ALA A C 1
ATOM 610 O O . ALA A 1 85 ? -5.353 13.875 4.554 1.00 92.12 85 ALA A O 1
ATOM 611 N N . GLY A 1 86 ? -6.959 13.079 5.897 1.00 93.62 86 GLY A N 1
ATOM 612 C CA . GLY A 1 86 ? -8.048 13.903 5.370 1.00 93.62 86 GLY A CA 1
ATOM 613 C C . GLY A 1 86 ? -8.677 13.411 4.059 1.00 93.62 86 GLY A C 1
ATOM 614 O O . GLY A 1 86 ? -9.723 13.927 3.666 1.00 93.62 86 GLY A O 1
ATOM 615 N N . GLN A 1 87 ? -8.114 12.403 3.383 1.00 94.44 87 GLN A N 1
ATOM 616 C CA . GLN A 1 87 ? -8.685 11.876 2.137 1.00 94.44 87 GLN A CA 1
ATOM 617 C C . GLN A 1 87 ? -9.881 10.952 2.413 1.00 94.44 87 GLN A C 1
ATOM 619 O O . GLN A 1 87 ? -9.860 10.149 3.348 1.00 94.44 87 GLN A O 1
ATOM 624 N N . LYS A 1 88 ? -10.919 11.032 1.569 1.00 96.50 88 LYS A N 1
ATOM 625 C CA . LYS A 1 88 ? -12.049 10.089 1.577 1.00 96.50 88 LYS A CA 1
ATOM 626 C C . LYS A 1 88 ? -11.637 8.798 0.875 1.00 96.50 88 LYS A C 1
ATOM 628 O O . LYS A 1 88 ? -11.406 8.796 -0.332 1.00 96.50 88 LYS A O 1
ATOM 633 N N . LEU A 1 89 ? -11.570 7.708 1.624 1.00 95.81 89 LEU A N 1
ATOM 634 C CA . LEU A 1 89 ? -11.174 6.389 1.147 1.00 95.81 89 LEU A CA 1
ATOM 635 C C . LEU A 1 89 ? -12.319 5.391 1.308 1.00 95.81 89 LEU A C 1
ATOM 637 O O . LEU A 1 89 ? -13.306 5.640 1.998 1.00 95.81 89 LEU A O 1
ATOM 641 N N . THR A 1 90 ? -12.176 4.243 0.656 1.00 96.69 90 THR A N 1
ATOM 642 C CA . THR A 1 90 ? -13.069 3.095 0.834 1.00 96.69 90 THR A CA 1
ATOM 643 C C . THR A 1 90 ? -12.271 1.960 1.457 1.00 96.69 90 THR A C 1
ATOM 645 O O . THR A 1 90 ? -11.185 1.629 0.970 1.00 96.69 90 THR A O 1
ATOM 648 N N . CYS A 1 91 ? -12.786 1.385 2.542 1.00 96.56 91 CYS A N 1
ATOM 649 C CA . CYS A 1 91 ? -12.155 0.265 3.222 1.00 96.56 91 CYS A CA 1
ATOM 650 C C . CYS A 1 91 ? -12.178 -0.975 2.308 1.00 96.56 91 CYS A C 1
ATOM 652 O O . CYS A 1 91 ? -13.264 -1.390 1.902 1.00 96.56 91 CYS A O 1
ATOM 654 N N . PRO A 1 92 ? -11.030 -1.610 2.006 1.00 95.94 92 PRO A N 1
ATOM 655 C CA . PRO A 1 92 ? -10.997 -2.804 1.158 1.00 95.94 92 PRO A CA 1
ATOM 656 C C . PRO A 1 92 ? -11.734 -4.001 1.758 1.00 95.94 92 PRO A C 1
ATOM 658 O O . PRO A 1 92 ? -12.140 -4.904 1.034 1.00 95.94 92 PRO A O 1
ATOM 661 N N . VAL A 1 93 ? -11.879 -4.014 3.083 1.00 96.38 93 VAL A N 1
ATOM 662 C CA . VAL A 1 93 ? -12.429 -5.145 3.826 1.00 96.38 93 VAL A CA 1
ATOM 663 C C . VAL A 1 93 ? -13.925 -4.989 4.066 1.00 96.38 93 VAL A C 1
ATOM 665 O O . VAL A 1 93 ? -14.685 -5.874 3.686 1.00 96.38 93 VAL A O 1
ATOM 668 N N . SER A 1 94 ? -14.350 -3.874 4.672 1.00 94.88 94 SER A N 1
ATOM 669 C CA . SER A 1 94 ? -15.769 -3.630 4.973 1.00 94.88 94 SER A CA 1
ATOM 670 C C . SER A 1 94 ? -16.539 -2.987 3.818 1.00 94.88 94 SER A C 1
ATOM 672 O O . SER A 1 94 ? -17.762 -3.054 3.797 1.00 94.88 94 SER A O 1
ATOM 674 N N . GLY A 1 95 ? -15.853 -2.350 2.862 1.00 94.38 95 GLY A N 1
ATOM 675 C CA . GLY A 1 95 ? -16.484 -1.563 1.796 1.00 94.38 95 GLY A CA 1
ATOM 676 C C . GLY A 1 95 ? -16.979 -0.182 2.238 1.00 94.38 95 GLY A C 1
ATOM 677 O O . GLY A 1 95 ? -17.452 0.586 1.406 1.00 94.38 95 GLY A O 1
ATOM 678 N N . GLU A 1 96 ? -16.853 0.166 3.519 1.00 95.31 96 GLU A N 1
ATOM 679 C CA . GLU A 1 96 ? -17.324 1.447 4.049 1.00 95.31 96 GLU A CA 1
ATOM 680 C C . GLU A 1 96 ? -16.434 2.615 3.619 1.00 95.31 96 GLU A C 1
ATOM 682 O O . GLU A 1 96 ? -15.210 2.491 3.484 1.00 95.31 96 GLU A O 1
ATOM 687 N N . HIS A 1 97 ? -17.050 3.784 3.459 1.00 96.12 97 HIS A N 1
ATOM 688 C CA . HIS A 1 97 ? -16.338 5.031 3.217 1.00 96.12 97 HIS A CA 1
ATOM 689 C C . HIS A 1 97 ? -15.882 5.657 4.535 1.00 96.12 97 HIS A C 1
ATOM 691 O O . HIS A 1 97 ? -16.650 5.743 5.489 1.00 96.12 97 HIS A O 1
ATOM 697 N N . PHE A 1 98 ? -14.643 6.138 4.578 1.00 96.56 98 PHE A N 1
ATOM 698 C CA . PHE A 1 98 ? -14.090 6.806 5.752 1.00 96.56 98 PHE A CA 1
ATOM 699 C C . PHE A 1 98 ? -13.152 7.939 5.344 1.00 96.56 98 PHE A C 1
ATOM 701 O O . PHE A 1 98 ? -12.627 7.964 4.231 1.00 96.56 98 PHE A O 1
ATOM 708 N N . VAL A 1 99 ? -12.939 8.886 6.254 1.00 96.19 99 VAL A N 1
ATOM 709 C CA . VAL A 1 99 ? -11.890 9.897 6.110 1.00 96.19 99 VAL A CA 1
ATOM 710 C C . VAL A 1 99 ? -10.656 9.369 6.822 1.00 96.19 99 VAL A C 1
ATOM 712 O O . VAL A 1 99 ? -10.718 9.055 8.012 1.00 96.19 99 VAL A O 1
ATOM 715 N N . ALA A 1 100 ? -9.547 9.235 6.101 1.00 94.12 100 ALA A N 1
ATOM 716 C CA . ALA A 1 100 ? -8.301 8.786 6.699 1.00 94.12 100 ALA A CA 1
ATOM 717 C C . ALA A 1 100 ? -7.869 9.773 7.802 1.00 94.12 100 ALA A C 1
ATOM 719 O O . ALA A 1 100 ? -7.796 10.979 7.547 1.00 94.12 100 ALA A O 1
A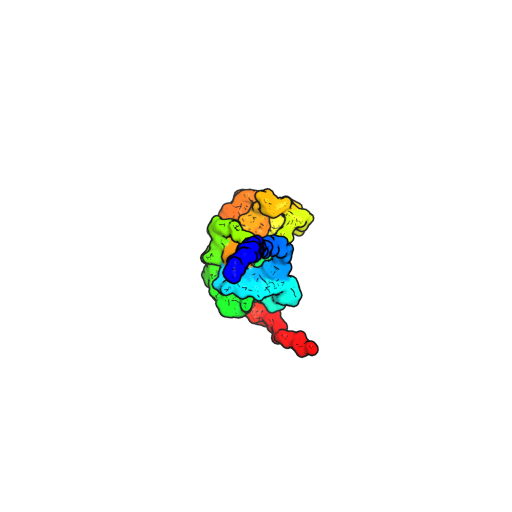TOM 720 N N . PRO A 1 101 ? -7.607 9.300 9.033 1.00 93.19 101 PRO A N 1
ATOM 721 C CA . PRO A 1 101 ? -7.163 10.170 10.114 1.00 93.19 101 PRO A CA 1
ATOM 722 C C . PRO A 1 101 ? -5.711 10.616 9.879 1.00 93.19 101 PRO A C 1
ATOM 724 O O . PRO A 1 101 ? -5.068 10.205 8.912 1.00 93.19 101 PRO A O 1
ATOM 727 N N . ALA A 1 102 ? -5.177 11.437 10.786 1.00 92.38 102 ALA A N 1
ATOM 728 C CA . ALA A 1 102 ? -3.743 11.729 10.828 1.00 92.38 102 ALA A CA 1
ATOM 729 C C . ALA A 1 102 ? -2.915 10.430 10.827 1.00 92.38 102 ALA A C 1
ATOM 731 O O . ALA A 1 102 ? -3.351 9.423 11.391 1.00 92.38 102 ALA A O 1
ATOM 732 N N . ASP A 1 103 ? -1.723 10.450 10.225 1.00 88.38 103 ASP A N 1
ATOM 733 C CA . ASP A 1 103 ? -0.930 9.237 9.974 1.00 88.38 103 ASP A CA 1
ATOM 734 C C . ASP A 1 103 ? -0.632 8.413 11.234 1.00 88.38 103 ASP A C 1
ATOM 736 O O . ASP A 1 103 ? -0.628 7.185 11.174 1.00 88.38 103 ASP A O 1
ATOM 740 N N . GLU A 1 104 ? -0.451 9.065 12.380 1.00 89.00 104 GLU A N 1
ATOM 741 C CA . GLU A 1 104 ? -0.223 8.426 13.686 1.00 89.00 104 GLU A CA 1
ATOM 742 C C . GLU A 1 104 ? -1.412 7.578 14.164 1.00 89.00 104 GLU A C 1
ATOM 744 O O . GLU A 1 104 ? -1.249 6.637 14.938 1.00 89.00 104 GLU A O 1
ATOM 749 N N . LYS A 1 105 ? -2.622 7.912 13.704 1.00 91.75 105 LYS A N 1
ATOM 750 C CA . LYS A 1 105 ? -3.886 7.256 14.072 1.00 91.75 105 LYS A CA 1
ATOM 751 C C . LYS A 1 105 ? -4.450 6.397 12.939 1.00 91.75 105 LYS A C 1
ATOM 753 O O . LYS A 1 105 ? -5.521 5.813 13.092 1.00 91.75 105 LYS A O 1
ATOM 758 N N . ALA A 1 106 ? -3.780 6.352 11.790 1.00 92.38 106 ALA A N 1
ATOM 759 C CA . ALA A 1 106 ? -4.248 5.615 10.628 1.00 92.38 106 ALA A CA 1
ATOM 760 C C . ALA A 1 106 ? -4.084 4.103 10.816 1.00 92.38 106 ALA A C 1
ATOM 762 O O . ALA A 1 106 ? -3.061 3.623 11.301 1.00 92.38 106 ALA A O 1
ATOM 763 N N . PHE A 1 107 ? -5.082 3.343 10.366 1.00 94.56 107 PHE A N 1
ATOM 764 C CA . PHE A 1 107 ? -5.015 1.888 10.298 1.00 94.56 107 PHE A CA 1
ATOM 765 C C . PHE A 1 107 ? -4.670 1.473 8.875 1.00 94.56 107 PHE A C 1
ATOM 767 O O . PHE A 1 107 ? -5.405 1.783 7.941 1.00 94.56 107 PHE A O 1
ATOM 774 N N . PHE A 1 108 ? -3.568 0.762 8.690 1.00 94.31 108 PHE A N 1
ATOM 775 C CA . PHE A 1 108 ? -3.099 0.363 7.369 1.00 94.31 108 PHE A CA 1
ATOM 776 C C . PHE A 1 108 ? -2.348 -0.964 7.448 1.00 94.31 108 PHE A C 1
ATOM 778 O O . PHE A 1 108 ? -1.828 -1.349 8.499 1.00 94.31 108 PHE A O 1
ATOM 785 N N . ILE A 1 109 ? -2.276 -1.649 6.314 1.00 94.12 109 ILE A N 1
ATOM 786 C CA . ILE A 1 109 ? -1.192 -2.590 6.045 1.00 94.12 109 ILE A CA 1
ATOM 787 C C . ILE A 1 109 ? -0.110 -1.855 5.264 1.00 94.12 109 ILE A C 1
ATOM 789 O O . ILE A 1 109 ? -0.408 -0.944 4.489 1.00 94.12 109 ILE A O 1
ATOM 793 N N . GLN A 1 110 ? 1.139 -2.248 5.463 1.00 93.25 110 GLN A N 1
ATOM 794 C CA . GLN A 1 110 ? 2.256 -1.691 4.723 1.00 93.25 110 GLN A CA 1
ATOM 795 C C . GLN A 1 110 ? 3.008 -2.806 4.022 1.00 93.25 110 GLN A C 1
ATOM 797 O O . GLN A 1 110 ? 3.122 -3.916 4.538 1.00 93.25 110 GLN A O 1
ATOM 802 N N . PHE A 1 111 ? 3.497 -2.488 2.839 1.00 93.12 111 PHE A N 1
ATOM 803 C CA . PHE A 1 111 ? 4.403 -3.308 2.072 1.00 93.12 111 PHE A CA 1
ATOM 804 C C . PHE A 1 111 ? 5.844 -2.903 2.374 1.00 93.12 111 PHE A C 1
ATOM 806 O O . PHE A 1 111 ? 6.109 -1.802 2.868 1.00 93.12 111 PHE A O 1
ATOM 813 N N . ASN A 1 112 ? 6.787 -3.781 2.051 1.00 90.81 112 ASN A N 1
ATOM 814 C CA . ASN A 1 112 ? 8.203 -3.441 2.081 1.00 90.81 112 ASN A CA 1
ATOM 815 C C . ASN A 1 112 ? 8.442 -2.123 1.333 1.00 90.81 112 ASN A C 1
ATOM 817 O O . ASN A 1 112 ? 7.787 -1.835 0.329 1.00 90.81 112 ASN A O 1
ATOM 821 N N . HIS A 1 113 ? 9.369 -1.318 1.845 1.00 88.56 113 HIS A N 1
ATOM 822 C CA . HIS A 1 113 ? 9.704 -0.006 1.285 1.00 88.56 113 HIS A CA 1
ATOM 823 C C . HIS A 1 113 ? 8.576 1.047 1.351 1.00 88.56 113 HIS A C 1
ATOM 825 O O . HIS A 1 113 ? 8.655 2.091 0.713 1.00 88.56 113 HIS A O 1
ATOM 831 N N . GLY A 1 114 ? 7.532 0.815 2.154 1.00 89.38 114 GLY A N 1
ATOM 832 C CA . GLY A 1 114 ? 6.719 1.900 2.706 1.00 89.38 114 GLY A CA 1
ATOM 833 C C . GLY A 1 114 ? 5.341 2.120 2.076 1.00 89.38 114 GLY A C 1
ATOM 834 O O . GLY A 1 114 ? 4.485 2.744 2.708 1.00 89.38 114 GLY A O 1
ATOM 835 N N . GLN A 1 115 ? 5.052 1.579 0.889 1.00 92.25 115 GLN A N 1
ATOM 836 C CA . GLN A 1 115 ? 3.710 1.703 0.299 1.00 92.25 115 GLN A CA 1
ATOM 837 C C . GLN A 1 115 ? 2.646 1.054 1.191 1.00 92.25 115 GLN A C 1
ATOM 839 O O . GLN A 1 115 ? 2.870 -0.014 1.752 1.00 92.25 115 GLN A O 1
ATOM 844 N N . ALA A 1 116 ? 1.481 1.687 1.329 1.00 93.62 116 ALA A N 1
ATOM 845 C CA . ALA A 1 116 ? 0.469 1.280 2.300 1.00 93.62 116 ALA A CA 1
ATOM 846 C C . ALA A 1 116 ? -0.944 1.269 1.713 1.00 93.62 116 ALA A C 1
ATOM 848 O O . ALA A 1 116 ? -1.279 2.089 0.859 1.00 93.62 116 ALA A O 1
ATOM 849 N N . ILE A 1 117 ? -1.780 0.369 2.235 1.00 94.75 117 ILE A N 1
ATOM 850 C CA . ILE A 1 117 ? -3.224 0.335 1.987 1.00 94.75 117 ILE A CA 1
ATOM 851 C C . ILE A 1 117 ? -3.943 0.609 3.299 1.00 94.75 117 ILE A C 1
ATOM 853 O O . ILE A 1 117 ? -3.713 -0.066 4.305 1.00 94.75 117 ILE A O 1
ATOM 857 N N . TYR A 1 118 ? -4.820 1.604 3.276 1.00 95.06 118 TYR A N 1
ATOM 858 C CA . TYR A 1 118 ? -5.504 2.115 4.451 1.00 95.06 118 TYR A CA 1
ATOM 859 C C . TYR A 1 118 ? -6.839 1.399 4.662 1.00 95.06 118 TYR A C 1
ATOM 861 O O . TYR A 1 118 ? -7.543 1.022 3.724 1.00 95.06 118 TYR A O 1
ATOM 869 N N . THR A 1 119 ? -7.210 1.245 5.922 1.00 96.19 119 THR A N 1
ATOM 870 C CA . THR A 1 119 ? -8.436 0.589 6.377 1.00 96.19 119 THR A CA 1
ATOM 871 C C . THR A 1 119 ? -9.141 1.480 7.395 1.00 96.19 119 THR A C 1
ATOM 873 O O . THR A 1 119 ? -8.515 2.342 8.012 1.00 96.19 119 THR A O 1
ATOM 876 N N . CYS A 1 120 ? -10.444 1.279 7.591 1.00 96.44 120 CYS A N 1
ATOM 877 C CA . CYS A 1 120 ? -11.212 2.096 8.530 1.00 96.44 120 CYS A CA 1
ATOM 878 C C . CYS A 1 120 ? -10.912 1.773 10.006 1.00 96.44 120 CYS A C 1
ATOM 880 O O . CYS A 1 120 ? -11.124 2.623 10.867 1.00 96.44 120 CYS A O 1
ATOM 882 N N . CYS A 1 121 ? -10.422 0.566 10.325 1.00 96.19 121 CYS A N 1
ATOM 883 C CA . CYS A 1 121 ? -10.208 0.123 11.704 1.00 96.19 121 CYS A CA 1
ATOM 884 C C . CYS A 1 121 ? -9.116 -0.955 11.841 1.00 96.19 121 CYS A C 1
ATOM 886 O O . CYS A 1 121 ? -8.768 -1.653 10.887 1.00 96.19 121 CYS A O 1
ATOM 888 N N . LYS A 1 122 ? -8.627 -1.161 13.072 1.00 95.50 122 LYS A N 1
ATOM 889 C CA . LYS A 1 122 ? -7.602 -2.171 13.403 1.00 95.50 122 LYS A CA 1
ATOM 890 C C . LYS A 1 122 ? -8.002 -3.606 13.030 1.00 95.50 122 LYS A C 1
ATOM 892 O O . LYS A 1 122 ? -7.143 -4.388 12.634 1.00 95.50 122 LYS A O 1
ATOM 897 N N . MET A 1 123 ? -9.282 -3.969 13.141 1.00 95.94 123 MET A N 1
ATOM 898 C CA . MET A 1 123 ? -9.735 -5.323 12.782 1.00 95.94 123 MET A CA 1
ATOM 899 C C . MET A 1 123 ? -9.578 -5.595 11.283 1.00 95.94 123 MET A C 1
ATOM 901 O O . MET A 1 123 ? -9.123 -6.673 10.900 1.00 95.94 123 MET A O 1
ATOM 905 N N . CYS A 1 124 ? -9.863 -4.596 10.441 1.00 96.81 124 CYS A N 1
ATOM 906 C CA . CYS A 1 124 ? -9.676 -4.703 8.995 1.00 96.81 124 CYS A CA 1
ATOM 907 C C . CYS A 1 124 ? -8.199 -4.909 8.626 1.00 96.81 124 CYS A C 1
ATOM 909 O O . CYS A 1 124 ? -7.909 -5.680 7.715 1.00 96.81 124 CYS A O 1
ATOM 911 N N . VAL A 1 125 ? -7.255 -4.309 9.365 1.00 95.19 125 VAL A N 1
ATOM 912 C CA . VAL A 1 125 ? -5.814 -4.581 9.188 1.00 95.19 125 VAL A CA 1
ATOM 913 C C . VAL A 1 125 ? -5.512 -6.068 9.389 1.00 95.19 125 VAL A C 1
ATOM 915 O O . VAL A 1 125 ? -4.847 -6.677 8.553 1.00 95.19 125 VAL A O 1
ATOM 918 N N . GLY A 1 126 ? -6.026 -6.669 10.467 1.00 94.81 126 GLY A N 1
ATOM 919 C CA . GLY A 1 126 ? -5.843 -8.098 10.741 1.00 94.81 126 GLY A CA 1
ATOM 920 C C . GLY A 1 126 ? -6.426 -8.989 9.641 1.00 94.81 126 GLY A C 1
ATOM 921 O O . GLY A 1 126 ? -5.760 -9.912 9.176 1.00 94.81 126 GLY A O 1
ATOM 922 N N . GLN A 1 127 ? -7.632 -8.669 9.165 1.00 95.31 127 GLN A N 1
ATOM 923 C CA . GLN A 1 127 ? -8.280 -9.409 8.077 1.00 95.31 127 GLN A CA 1
ATOM 924 C C . GLN A 1 127 ? -7.502 -9.299 6.759 1.00 95.31 127 GLN A C 1
ATOM 926 O O . GLN A 1 127 ? -7.319 -10.313 6.083 1.00 95.31 127 GLN A O 1
ATOM 931 N N . MET A 1 128 ? -6.985 -8.111 6.423 1.00 94.38 128 MET A N 1
ATOM 932 C CA . MET A 1 128 ? -6.130 -7.932 5.247 1.00 94.38 128 MET A CA 1
ATOM 933 C C . MET A 1 128 ? -4.829 -8.727 5.344 1.00 94.38 128 MET A C 1
ATOM 935 O O . MET A 1 128 ? -4.461 -9.375 4.371 1.00 94.38 128 MET A O 1
ATOM 939 N N . LYS A 1 129 ? -4.143 -8.715 6.495 1.00 93.44 129 LYS A N 1
ATOM 940 C CA . LYS A 1 129 ? -2.901 -9.488 6.674 1.00 93.44 129 LYS A CA 1
ATOM 941 C C . LYS A 1 129 ? -3.137 -10.997 6.559 1.00 93.44 129 LYS A C 1
ATOM 943 O O . LYS A 1 129 ? -2.304 -11.697 5.999 1.00 93.44 129 LYS A O 1
ATOM 948 N N . ALA A 1 130 ? -4.275 -11.489 7.049 1.00 93.75 130 ALA A N 1
ATOM 949 C CA . ALA A 1 130 ? -4.605 -12.912 7.006 1.00 93.75 130 ALA A CA 1
ATOM 950 C C . ALA A 1 130 ? -4.960 -13.420 5.597 1.00 93.75 130 ALA A C 1
ATOM 952 O O . ALA A 1 130 ? -4.695 -14.575 5.286 1.00 93.75 130 ALA A O 1
ATOM 953 N N . ASN A 1 131 ? -5.586 -12.588 4.755 1.00 91.62 131 ASN A N 1
ATOM 954 C CA . ASN A 1 131 ? -6.066 -12.989 3.427 1.00 91.62 131 ASN A CA 1
ATOM 955 C C . ASN A 1 131 ? -5.908 -11.865 2.394 1.00 91.62 131 ASN A C 1
ATOM 957 O O . ASN A 1 131 ? -6.881 -11.439 1.771 1.00 91.62 131 ASN A O 1
ATOM 961 N N . LEU A 1 132 ? -4.679 -11.383 2.194 1.00 93.19 132 LEU A N 1
ATOM 962 C CA . LEU A 1 132 ? -4.400 -10.228 1.336 1.00 93.19 132 LEU A CA 1
ATOM 963 C C . LEU A 1 132 ? -4.972 -10.388 -0.077 1.00 93.19 132 LEU A C 1
ATOM 965 O O . LEU A 1 132 ? -5.653 -9.492 -0.576 1.00 93.19 132 LEU A O 1
ATOM 969 N N . THR A 1 133 ? -4.751 -11.552 -0.690 1.00 92.00 133 THR A N 1
ATOM 970 C CA . THR A 1 133 ? -5.165 -11.854 -2.066 1.00 92.00 133 THR A CA 1
ATOM 971 C C . THR A 1 133 ? -6.675 -11.733 -2.273 1.00 92.00 133 THR A C 1
ATOM 973 O O . THR A 1 133 ? -7.106 -11.341 -3.351 1.00 92.00 133 THR A O 1
ATOM 976 N N . LYS A 1 134 ? -7.494 -11.972 -1.236 1.00 94.25 134 LYS A N 1
ATOM 977 C CA . LYS A 1 134 ? -8.958 -11.811 -1.309 1.00 94.25 134 LYS A CA 1
ATOM 978 C C . LYS A 1 134 ? -9.378 -10.359 -1.559 1.00 94.25 134 LYS A C 1
ATOM 980 O O . LYS A 1 134 ? -10.442 -10.114 -2.119 1.00 94.25 134 LYS A O 1
ATOM 985 N N . PHE A 1 135 ? -8.560 -9.402 -1.127 1.00 94.19 135 PHE A N 1
ATOM 986 C CA . PHE A 1 135 ? -8.838 -7.971 -1.251 1.00 94.19 135 PHE A CA 1
ATOM 987 C C . PHE A 1 135 ? -8.141 -7.335 -2.456 1.00 94.19 135 PHE A C 1
ATOM 989 O O . PHE A 1 135 ? -8.281 -6.130 -2.673 1.00 94.19 135 PHE A O 1
ATOM 996 N N . ILE A 1 136 ? -7.416 -8.125 -3.250 1.00 93.25 136 ILE A N 1
ATOM 997 C CA . ILE A 1 136 ? -6.875 -7.700 -4.538 1.00 93.25 136 ILE A CA 1
ATOM 998 C C . ILE A 1 136 ? -7.985 -7.848 -5.578 1.00 93.25 136 ILE A C 1
ATOM 1000 O O . ILE A 1 136 ? -8.477 -8.942 -5.837 1.00 93.25 136 ILE A O 1
ATOM 1004 N N . LYS A 1 137 ? -8.383 -6.726 -6.176 1.00 92.50 137 LYS A N 1
ATOM 1005 C CA . LYS A 1 137 ? -9.364 -6.678 -7.263 1.00 92.50 137 LYS A CA 1
ATOM 1006 C C . LYS A 1 137 ? -8.712 -6.923 -8.622 1.00 92.50 137 LYS A C 1
ATOM 1008 O O . LYS A 1 137 ? -9.318 -7.562 -9.475 1.00 92.50 137 LYS A O 1
ATOM 1013 N N . ALA A 1 138 ? -7.506 -6.401 -8.823 1.00 87.88 138 ALA A N 1
ATOM 1014 C CA . ALA A 1 138 ? -6.721 -6.641 -10.025 1.00 87.88 138 ALA A CA 1
ATOM 1015 C C . ALA A 1 138 ? -5.238 -6.712 -9.669 1.00 87.88 138 ALA A C 1
ATOM 1017 O O . ALA A 1 138 ? -4.724 -5.876 -8.923 1.00 87.88 138 ALA A O 1
ATOM 1018 N N . LEU A 1 139 ? -4.563 -7.725 -10.203 1.00 84.75 139 LEU A N 1
ATOM 1019 C CA . LEU A 1 139 ? -3.110 -7.797 -10.175 1.00 84.75 139 LEU A CA 1
ATOM 1020 C C . LEU A 1 139 ? -2.529 -6.883 -11.265 1.00 84.75 139 LEU A C 1
ATOM 1022 O O . LEU A 1 139 ? -3.218 -6.619 -12.251 1.00 84.75 139 LEU A O 1
ATOM 1026 N N . PRO A 1 140 ? -1.282 -6.415 -11.100 1.00 77.56 140 PRO A N 1
ATOM 1027 C CA . PRO A 1 140 ? -0.581 -5.626 -12.101 1.00 77.56 140 PRO A CA 1
ATOM 1028 C C . PRO A 1 140 ? -0.612 -6.331 -13.452 1.00 77.56 140 PRO A C 1
ATOM 1030 O O . PRO A 1 140 ? -0.074 -7.434 -13.595 1.00 77.56 140 PRO A O 1
ATOM 1033 N N . ASP A 1 141 ? -1.254 -5.691 -14.429 1.00 66.94 141 ASP A N 1
ATOM 1034 C CA . ASP A 1 141 ? -1.250 -6.162 -15.806 1.00 66.94 141 ASP A CA 1
ATOM 1035 C C . ASP A 1 141 ? 0.029 -5.676 -16.485 1.00 66.94 141 ASP A C 1
ATOM 1037 O O . ASP A 1 141 ? 0.189 -4.493 -16.781 1.00 66.94 141 ASP A O 1
ATOM 1041 N N . ALA A 1 142 ? 0.950 -6.607 -16.720 1.00 55.44 142 ALA A N 1
ATOM 1042 C CA . ALA A 1 142 ? 2.181 -6.349 -17.457 1.00 55.44 142 ALA A CA 1
ATOM 1043 C C . ALA A 1 142 ? 1.918 -5.898 -18.910 1.00 55.44 142 ALA A C 1
ATOM 1045 O O . ALA A 1 142 ? 2.798 -5.315 -19.526 1.00 55.44 142 ALA A O 1
ATOM 1046 N N . ARG A 1 143 ? 0.715 -6.128 -19.462 1.00 52.34 143 ARG A N 1
ATOM 1047 C CA . ARG A 1 143 ? 0.386 -5.839 -20.871 1.00 52.34 143 ARG A CA 1
ATOM 1048 C C . ARG A 1 143 ? -0.186 -4.447 -21.133 1.00 52.34 143 ARG A C 1
ATOM 1050 O O . ARG A 1 143 ? -0.342 -4.086 -22.293 1.00 52.34 143 ARG A O 1
ATOM 1057 N N . LEU A 1 144 ? -0.516 -3.678 -20.094 1.00 48.59 144 LEU A N 1
ATOM 1058 C CA . LEU A 1 144 ? -1.059 -2.319 -20.233 1.00 48.59 144 LEU A CA 1
ATOM 1059 C C . LEU A 1 144 ? 0.021 -1.235 -20.188 1.00 48.59 144 LEU A C 1
ATOM 1061 O O . LEU A 1 144 ? -0.310 -0.067 -20.010 1.00 48.59 144 LEU A O 1
ATOM 1065 N N . LEU A 1 145 ? 1.296 -1.601 -20.339 1.00 48.44 145 LEU A N 1
ATOM 1066 C CA . LEU A 1 145 ? 2.363 -0.625 -20.509 1.00 48.44 145 LEU A CA 1
ATOM 1067 C C . LEU A 1 145 ? 2.168 0.047 -21.878 1.00 48.44 145 LEU A C 1
ATOM 1069 O O . LEU A 1 145 ? 2.364 -0.628 -22.892 1.00 48.44 145 LEU A O 1
ATOM 1073 N N . PRO A 1 146 ? 1.782 1.337 -21.966 1.00 47.09 146 PRO A N 1
ATOM 1074 C CA . PRO A 1 146 ? 2.084 2.063 -23.185 1.00 47.09 146 PRO A CA 1
ATOM 1075 C C . PRO A 1 146 ? 3.604 1.995 -23.358 1.00 47.09 146 PRO A C 1
ATOM 1077 O O . PRO A 1 146 ? 4.348 2.220 -22.397 1.00 47.09 146 PRO A O 1
ATOM 1080 N N . GLU A 1 147 ? 4.076 1.664 -24.564 1.00 46.03 147 GLU A N 1
ATOM 1081 C CA . GLU A 1 147 ? 5.458 1.979 -24.929 1.00 46.03 147 GLU A CA 1
ATOM 1082 C C . GLU A 1 147 ? 5.725 3.425 -24.500 1.00 46.03 147 GLU A C 1
ATOM 1084 O O . GLU A 1 147 ? 4.827 4.266 -24.640 1.00 46.03 147 GLU A O 1
ATOM 1089 N N . PRO A 1 148 ? 6.890 3.729 -23.909 1.00 48.72 148 PRO A N 1
ATOM 1090 C CA . PRO A 1 148 ? 7.141 5.066 -23.411 1.00 48.72 148 PRO A CA 1
ATOM 1091 C C . PRO A 1 148 ? 6.970 6.042 -24.576 1.00 48.72 148 PRO A C 1
ATOM 1093 O O . PRO A 1 148 ? 7.758 6.032 -25.521 1.00 48.72 148 PRO A O 1
ATOM 1096 N N . LEU A 1 149 ? 5.912 6.858 -24.524 1.00 41.28 149 LEU A N 1
ATOM 1097 C CA . LEU A 1 149 ? 5.703 7.954 -25.460 1.00 41.28 149 LEU A CA 1
ATOM 1098 C C . LEU A 1 149 ? 6.737 9.030 -25.124 1.00 41.28 149 LEU A C 1
ATOM 1100 O O . LEU A 1 149 ? 6.453 10.004 -24.430 1.00 41.28 149 LEU A O 1
ATOM 1104 N N . TYR A 1 150 ? 7.965 8.798 -25.577 1.00 44.78 150 TYR A N 1
ATOM 1105 C CA . TYR A 1 150 ? 8.964 9.833 -25.765 1.00 44.78 150 TYR A CA 1
ATOM 1106 C C . TYR A 1 150 ? 8.479 10.696 -26.938 1.00 44.78 150 TYR A C 1
ATOM 1108 O O . TYR A 1 150 ? 8.606 10.294 -28.094 1.00 44.78 150 TYR A O 1
ATOM 1116 N N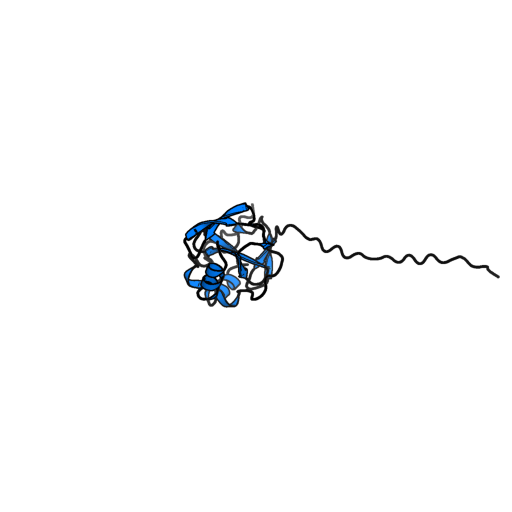 . PHE A 1 151 ? 7.860 11.837 -26.626 1.00 46.38 151 PHE A N 1
ATOM 1117 C CA . PHE A 1 151 ? 7.726 12.964 -27.553 1.00 46.38 151 PHE A CA 1
ATOM 1118 C C . PHE A 1 151 ? 8.929 13.894 -27.402 1.00 46.38 151 PHE A C 1
ATOM 1120 O O . PHE A 1 151 ? 9.380 14.079 -26.247 1.00 46.38 151 PHE A O 1
#

Organism: NCBI:txid327968

Sequence (151 aa):
MSGDLRALVLAAVIGVAAAAGSVSDWQCPVCGMTFNASSYDSHPHVVFVGRQTIAIGGEGCAAKFNKDPSKYLSDTAVAPRPSRAGQKLTCPVSGEHFVAPADEKAFFIQFNHGQAIYTCCKMCVGQMKANLTKFIKALPDARLLPEPLYF

pLDDT: mean 80.18, std 19.15, range [37.28, 96.81]

Radius of gyration: 21.53 Å; chains: 1; bounding box: 79×49×49 Å